Protein AF-A0A6G1RKH6-F1 (afdb_monomer_lite)

InterPro domains:
  IPR006133 DNA-directed DNA polymerase, family B, exonuclease domain [PF03104] (42-136)
  IPR012337 Ribonuclease H-like superfamily [SSF53098] (2-154)
  IPR036397 Ribonuclease H superfamily [G3DSA:3.30.420.10] (103-157)

Sequence (157 aa):
KVEKYYAFEIPDVPAKSEYLEVKYSADCPRLPQDLKGQTFSHVFGTNTSSLELLLMGRKIKGPCWLEIKNPQPSSQSVSWCKVEAVAMKPGLVNVVQELSPPPPLVIMSFSMKTTQNPKTHQNEIVAVAALIHQKFPLDKAPPQPPFQTHFCVVSKP

Structure (mmCIF, N/CA/C/O backbone):
data_AF-A0A6G1RKH6-F1
#
_entry.id   AF-A0A6G1RKH6-F1
#
loop_
_atom_site.group_PDB
_atom_site.id
_atom_site.type_symbol
_atom_site.label_atom_id
_atom_site.label_alt_id
_atom_site.label_comp_id
_atom_site.label_asym_id
_atom_site.label_entity_id
_atom_site.label_seq_id
_atom_site.pdbx_PDB_ins_code
_atom_site.Cartn_x
_atom_site.Cartn_y
_atom_site.Cartn_z
_atom_site.occupancy
_atom_site.B_iso_or_equiv
_atom_site.auth_seq_id
_atom_site.auth_comp_id
_atom_site.auth_asym_id
_atom_site.auth_atom_id
_atom_site.pdbx_PDB_model_num
ATOM 1 N N . LYS A 1 1 ? -22.699 2.806 20.806 1.00 90.81 1 LYS A N 1
ATOM 2 C CA . LYS A 1 1 ? -21.805 2.233 21.837 1.00 90.81 1 LYS A CA 1
ATOM 3 C C . LYS A 1 1 ? -21.277 0.905 21.325 1.00 90.81 1 LYS A C 1
ATOM 5 O O . LYS A 1 1 ? -22.039 0.205 20.670 1.00 90.81 1 LYS A O 1
ATOM 10 N N . VAL A 1 2 ? -20.007 0.601 21.566 1.00 97.38 2 VAL A N 1
ATOM 11 C CA . VAL A 1 2 ? -19.365 -0.668 21.199 1.00 97.38 2 VAL A CA 1
ATOM 12 C C . VAL A 1 2 ? -18.408 -1.082 22.308 1.00 97.38 2 VAL A C 1
ATOM 14 O O . VAL A 1 2 ? -17.748 -0.234 22.900 1.00 97.38 2 VAL A O 1
ATOM 17 N N . GLU A 1 3 ? -18.317 -2.375 22.578 1.00 98.12 3 GLU A N 1
ATOM 18 C CA . GLU A 1 3 ? -17.332 -2.921 23.508 1.00 98.12 3 GLU A CA 1
ATOM 19 C C . GLU A 1 3 ? -15.987 -3.102 22.785 1.00 98.12 3 GLU A C 1
ATOM 21 O O . GLU A 1 3 ? -15.951 -3.596 21.652 1.00 98.12 3 GLU A O 1
ATOM 26 N N . LYS A 1 4 ? -14.881 -2.668 23.400 1.00 98.12 4 LYS A N 1
ATOM 27 C CA . LYS A 1 4 ? -13.525 -2.816 22.847 1.00 98.12 4 LYS A CA 1
ATOM 28 C C . LYS A 1 4 ? -12.548 -3.277 23.921 1.00 98.12 4 LYS A C 1
ATOM 30 O O . LYS A 1 4 ? -12.750 -3.042 25.112 1.00 98.12 4 LYS A O 1
ATOM 35 N N . TYR A 1 5 ? -11.484 -3.914 23.451 1.00 98.06 5 TYR A N 1
ATOM 36 C CA . TYR A 1 5 ? -10.368 -4.380 24.260 1.00 98.06 5 TYR A CA 1
ATOM 37 C C . TYR A 1 5 ? -9.146 -3.502 24.011 1.00 98.06 5 TYR A C 1
ATOM 39 O O . TYR A 1 5 ? -8.928 -3.053 22.883 1.00 98.06 5 TYR A O 1
ATOM 47 N N . TYR A 1 6 ? -8.352 -3.289 25.052 1.00 98.19 6 TYR A N 1
ATOM 48 C CA . TYR A 1 6 ? -7.127 -2.504 25.007 1.00 98.19 6 TYR A CA 1
ATOM 49 C C . TYR A 1 6 ? -6.063 -3.161 25.894 1.00 98.19 6 TYR A C 1
ATOM 51 O O . TYR A 1 6 ? -6.377 -3.646 26.973 1.00 98.19 6 TYR A O 1
ATOM 59 N N . ALA A 1 7 ? -4.814 -3.228 25.439 1.00 97.62 7 ALA A N 1
ATOM 60 C CA . ALA A 1 7 ? -3.729 -3.878 26.184 1.00 97.62 7 ALA A CA 1
ATOM 61 C C . ALA A 1 7 ? -2.358 -3.258 25.857 1.00 97.62 7 ALA A C 1
ATOM 63 O O . ALA A 1 7 ? -1.360 -3.968 25.755 1.00 97.62 7 ALA A O 1
ATOM 64 N N . PHE A 1 8 ? -2.331 -1.943 25.627 1.00 97.31 8 PHE A N 1
ATOM 65 C CA . PHE A 1 8 ? -1.135 -1.197 25.226 1.00 97.31 8 PHE A CA 1
ATOM 66 C C . PHE A 1 8 ? -0.715 -0.193 26.320 1.00 97.31 8 PHE A C 1
ATOM 68 O O . PHE A 1 8 ? -1.204 -0.251 27.445 1.00 97.31 8 PHE A O 1
ATOM 75 N N . GLU A 1 9 ? 0.210 0.714 26.014 1.00 96.44 9 GLU A N 1
ATOM 76 C CA . GLU A 1 9 ? 1.012 1.482 26.978 1.00 96.44 9 GLU A CA 1
ATOM 77 C C . GLU A 1 9 ? 0.297 2.612 27.740 1.00 96.44 9 GLU A C 1
ATOM 79 O O . GLU A 1 9 ? 0.797 3.058 28.771 1.00 96.44 9 GLU A O 1
ATOM 84 N N . ILE A 1 10 ? -0.843 3.108 27.250 1.00 95.00 10 ILE A N 1
ATOM 85 C CA . ILE A 1 10 ? -1.569 4.214 27.898 1.00 95.00 10 ILE A CA 1
ATOM 86 C C . ILE A 1 10 ? -2.108 3.781 29.278 1.00 95.00 10 ILE A C 1
ATOM 88 O O . ILE A 1 10 ? -2.912 2.845 29.347 1.00 95.00 10 ILE A O 1
ATOM 92 N N . PRO A 1 11 ? -1.714 4.473 30.364 1.00 94.81 11 PRO A N 1
ATOM 93 C CA . PRO A 1 11 ? -2.194 4.178 31.708 1.00 94.81 11 PRO A CA 1
ATOM 94 C C . PRO A 1 11 ? -3.673 4.542 31.867 1.00 94.81 11 PRO A C 1
ATOM 96 O O . PRO A 1 11 ? -4.234 5.306 31.083 1.00 94.81 11 PRO A O 1
ATOM 99 N N . ASP A 1 12 ? -4.306 3.997 32.905 1.00 94.31 12 ASP A N 1
ATOM 100 C CA . ASP A 1 12 ? -5.699 4.286 33.285 1.00 94.31 12 ASP A CA 1
ATOM 101 C C . ASP A 1 12 ? -6.756 3.951 32.212 1.00 94.31 12 ASP A C 1
ATOM 103 O O . ASP A 1 12 ? -7.926 4.324 32.331 1.00 94.31 12 ASP A O 1
ATOM 107 N N . VAL A 1 13 ? -6.373 3.201 31.173 1.00 96.62 13 VAL A N 1
ATOM 108 C CA . VAL A 1 13 ? -7.294 2.635 30.186 1.00 96.62 13 VAL A CA 1
ATOM 109 C C . VAL A 1 13 ? -7.596 1.183 30.576 1.00 96.62 13 VAL A C 1
ATOM 111 O O . VAL A 1 13 ? -6.687 0.352 30.599 1.00 96.62 13 VAL A O 1
ATOM 114 N N . PRO A 1 14 ? -8.858 0.836 30.890 1.00 96.81 14 PRO A N 1
ATOM 115 C CA . PRO A 1 14 ? -9.221 -0.526 31.268 1.00 96.81 14 PRO A CA 1
ATOM 116 C C . PRO A 1 14 ? -9.021 -1.505 30.107 1.00 96.81 14 PRO A C 1
ATOM 118 O O . PRO A 1 14 ? -9.235 -1.165 28.943 1.00 96.81 14 PRO A O 1
ATOM 121 N N . ALA A 1 15 ? -8.708 -2.763 30.433 1.00 97.19 15 ALA A N 1
ATOM 122 C CA . ALA A 1 15 ? -8.468 -3.797 29.424 1.00 97.19 15 ALA A CA 1
ATOM 123 C C . ALA A 1 15 ? -9.689 -4.088 28.532 1.00 97.19 15 ALA A C 1
ATOM 125 O O . ALA A 1 15 ? -9.565 -4.586 27.412 1.00 97.19 15 ALA A O 1
ATOM 126 N N . LYS A 1 16 ? -10.882 -3.788 29.050 1.00 98.00 16 LYS A N 1
ATOM 127 C CA . LYS A 1 16 ? -12.175 -3.980 28.406 1.00 98.00 16 LYS A CA 1
ATOM 128 C C . LYS A 1 16 ? -13.122 -2.871 28.866 1.00 98.00 16 LYS A C 1
ATOM 130 O O . LYS A 1 16 ? -13.272 -2.673 30.069 1.00 98.00 16 LYS A O 1
ATOM 135 N N . SER A 1 17 ? -13.754 -2.156 27.935 1.00 97.69 17 SER A N 1
ATOM 136 C CA . SER A 1 17 ? -14.727 -1.099 28.257 1.00 97.69 17 SER A CA 1
ATOM 137 C C . SER A 1 17 ? -15.690 -0.816 27.101 1.00 97.69 17 SER A C 1
ATOM 139 O O . SER A 1 17 ? -15.462 -1.227 25.959 1.00 97.69 17 SER A O 1
ATOM 141 N N . GLU A 1 18 ? -16.779 -0.108 27.403 1.00 97.88 18 GLU A N 1
ATOM 142 C CA . GLU A 1 18 ? -17.690 0.449 26.408 1.00 97.88 18 GLU A CA 1
ATOM 143 C C . GLU A 1 18 ? -17.174 1.797 25.890 1.00 97.88 18 GLU A C 1
ATOM 145 O O . GLU A 1 18 ? -16.915 2.724 26.654 1.00 97.88 18 GLU A O 1
ATOM 150 N N . TYR A 1 19 ? -17.106 1.934 24.567 1.00 97.56 19 TYR A N 1
ATOM 151 C CA . TYR A 1 19 ? -16.695 3.155 23.881 1.00 97.56 19 TYR A CA 1
ATOM 152 C C . TYR A 1 19 ? -17.814 3.699 22.988 1.00 97.56 19 TYR A C 1
ATOM 154 O O . TYR A 1 19 ? -18.688 2.972 22.490 1.00 97.56 19 TYR A O 1
ATOM 162 N N . LEU A 1 20 ? -17.772 5.007 22.739 1.00 98.00 20 LEU A N 1
ATOM 163 C CA . LEU A 1 20 ? -18.583 5.651 21.714 1.00 98.00 20 LEU A CA 1
ATOM 164 C C . LEU A 1 20 ? -17.800 5.685 20.394 1.00 98.00 20 LEU A C 1
ATOM 166 O O . LEU A 1 20 ? -16.912 6.510 20.216 1.00 98.00 20 LEU A O 1
ATOM 170 N N . GLU A 1 21 ? -18.128 4.785 19.465 1.00 97.19 21 GLU A N 1
ATOM 171 C CA . GLU A 1 21 ? -17.561 4.814 18.112 1.00 97.19 21 GLU A CA 1
ATOM 172 C C . GLU A 1 21 ? -18.234 5.921 17.292 1.00 97.19 21 GLU A C 1
ATOM 174 O O . GLU A 1 21 ? -19.434 5.856 17.015 1.00 97.19 21 GLU A O 1
ATOM 179 N N . VAL A 1 22 ? -17.454 6.932 16.910 1.00 97.31 22 VAL A N 1
ATOM 180 C CA . VAL A 1 22 ? -17.892 8.064 16.087 1.00 97.31 22 VAL A CA 1
ATOM 181 C C . VAL A 1 22 ? -17.238 7.952 14.713 1.00 97.31 22 VAL A C 1
ATOM 183 O O . VAL A 1 22 ? -16.033 7.743 14.611 1.00 97.31 22 VAL A O 1
ATOM 186 N N . LYS A 1 23 ? -18.033 8.083 13.648 1.00 96.12 23 LYS A N 1
ATOM 187 C CA . LYS A 1 23 ? -17.561 8.073 12.257 1.00 96.12 23 LYS A CA 1
ATOM 188 C C . LYS A 1 23 ? -18.020 9.351 11.579 1.00 96.12 23 LYS A C 1
ATOM 190 O O . LYS A 1 23 ? -19.194 9.701 11.671 1.00 96.12 23 LYS A O 1
ATOM 195 N N . TYR A 1 24 ? -17.104 10.021 10.900 1.00 97.06 24 TYR A N 1
ATOM 196 C CA . TYR A 1 24 ? -17.367 11.261 10.181 1.00 97.06 24 TYR A CA 1
ATOM 197 C C . TYR A 1 24 ? -16.508 11.319 8.908 1.00 97.06 24 TYR A C 1
ATOM 199 O O . TYR A 1 24 ? -15.636 10.466 8.722 1.00 97.06 24 TYR A O 1
ATOM 207 N N . SER A 1 25 ? -16.795 12.257 7.996 1.00 96.69 25 SER A N 1
ATOM 208 C CA . SER A 1 25 ? -16.039 12.363 6.738 1.00 96.69 25 SER A CA 1
ATOM 209 C C . SER A 1 25 ? -14.581 12.734 7.001 1.00 96.69 25 SER A C 1
ATOM 211 O O . SER A 1 25 ? -14.302 13.594 7.834 1.00 96.69 25 SER A O 1
ATOM 213 N N . ALA A 1 26 ? -13.665 12.152 6.227 1.00 96.69 26 ALA A N 1
ATOM 214 C CA . ALA A 1 26 ? -12.256 12.541 6.238 1.00 96.69 26 ALA A CA 1
ATOM 215 C C . ALA A 1 26 ? -12.032 13.995 5.769 1.00 96.69 26 ALA A C 1
ATOM 217 O O . ALA A 1 26 ? -10.967 14.548 6.024 1.00 96.69 26 ALA A O 1
ATOM 218 N N . ASP A 1 27 ? -13.031 14.612 5.127 1.00 97.31 27 ASP A N 1
ATOM 219 C CA . ASP A 1 27 ? -12.995 16.021 4.715 1.00 97.31 27 ASP A CA 1
ATOM 220 C C . ASP A 1 27 ? -13.216 16.993 5.885 1.00 97.31 27 ASP A C 1
ATOM 222 O O . ASP A 1 27 ? -12.930 18.185 5.773 1.00 97.31 27 ASP A O 1
ATOM 226 N N . CYS A 1 28 ? -13.758 16.519 7.012 1.00 97.50 28 CYS A N 1
ATOM 227 C CA . CYS A 1 28 ? -13.940 17.357 8.191 1.00 97.50 28 CYS A CA 1
ATOM 228 C C . CYS A 1 28 ? -12.634 17.461 9.003 1.00 97.50 28 CYS A C 1
ATOM 230 O O . CYS A 1 28 ? -11.802 16.550 8.958 1.00 97.50 28 CYS A O 1
ATOM 232 N N . PRO A 1 29 ? -12.462 18.525 9.813 1.00 97.38 29 PRO A N 1
ATOM 233 C CA . PRO A 1 29 ? -11.269 18.700 10.632 1.00 97.38 29 PRO A CA 1
ATOM 234 C C . PRO A 1 29 ? -10.967 17.500 11.536 1.00 97.38 29 PRO A C 1
ATOM 236 O O . PRO A 1 29 ? -11.856 16.884 12.131 1.00 97.38 29 PRO A O 1
ATOM 239 N N . ARG A 1 30 ? -9.677 17.184 11.663 1.00 97.19 30 ARG A N 1
ATOM 240 C CA . ARG A 1 30 ? -9.185 16.165 12.591 1.00 97.19 30 ARG A CA 1
ATOM 241 C C . ARG A 1 30 ? -9.314 16.654 14.037 1.00 97.19 30 ARG A C 1
ATOM 243 O O . ARG A 1 30 ? -8.970 17.795 14.332 1.00 97.19 30 ARG A O 1
ATOM 250 N N . LEU A 1 31 ? -9.744 15.775 14.942 1.00 97.56 31 LEU A N 1
ATOM 251 C CA . LEU A 1 31 ? -9.733 16.050 16.382 1.00 97.56 31 LEU A CA 1
ATOM 252 C C . LEU A 1 31 ? -8.302 15.988 16.963 1.00 97.56 31 LEU A C 1
ATOM 254 O O . LEU A 1 31 ? -7.514 15.145 16.523 1.00 97.56 31 LEU A O 1
ATOM 258 N N . PRO A 1 32 ? -7.955 16.817 17.968 1.00 97.44 32 PRO A N 1
ATOM 259 C CA . PRO A 1 32 ? -6.676 16.710 18.675 1.00 97.44 32 PRO A CA 1
ATOM 260 C C . PRO A 1 32 ? -6.491 15.327 19.315 1.00 97.44 32 PRO A C 1
ATOM 262 O O . PRO A 1 32 ? -7.448 14.727 19.804 1.00 97.44 32 PRO A O 1
ATOM 265 N N . GLN A 1 33 ? -5.265 14.803 19.309 1.00 95.06 33 GLN A N 1
ATOM 266 C CA . GLN A 1 33 ? -4.966 13.464 19.838 1.00 95.06 33 GLN A CA 1
ATOM 267 C C . GLN A 1 33 ? -5.001 13.410 21.372 1.00 95.06 33 GLN A C 1
ATOM 269 O O . GLN A 1 33 ? -5.327 12.382 21.954 1.00 95.06 33 GLN A O 1
ATOM 274 N N . ASP A 1 34 ? -4.705 14.526 22.023 1.00 95.50 34 ASP A N 1
ATOM 275 C CA . ASP A 1 34 ? -4.741 14.724 23.470 1.00 95.50 34 ASP A CA 1
ATOM 276 C C . ASP A 1 34 ? -6.102 15.234 23.974 1.00 95.50 34 ASP A C 1
ATOM 278 O O . ASP A 1 34 ? -6.229 15.612 25.139 1.00 95.50 34 ASP A O 1
ATOM 282 N N . LEU A 1 35 ? -7.132 15.234 23.115 1.00 97.12 35 LEU A N 1
ATOM 283 C CA . LEU A 1 35 ? -8.464 15.722 23.454 1.00 97.12 35 LEU A CA 1
ATOM 284 C C . LEU A 1 35 ? -9.059 14.939 24.635 1.00 97.12 35 LEU A C 1
ATOM 286 O O . LEU A 1 35 ? -9.143 13.708 24.625 1.00 97.12 35 LEU A O 1
ATOM 290 N N . LYS A 1 36 ? -9.547 15.685 25.628 1.00 96.81 36 LYS A N 1
ATOM 291 C CA . LYS A 1 36 ? -10.294 15.193 26.792 1.00 96.81 36 LYS A CA 1
ATOM 292 C C . LYS A 1 36 ? -11.567 16.014 26.962 1.00 96.81 36 LYS A C 1
ATOM 294 O O . LYS A 1 36 ? -11.641 17.150 26.495 1.00 96.81 36 LYS A O 1
ATOM 299 N N . GLY A 1 37 ? -12.563 15.460 27.644 1.00 96.12 37 GLY A N 1
ATOM 300 C CA . GLY A 1 37 ? -13.817 16.159 27.907 1.00 96.12 37 GLY A CA 1
ATOM 301 C C . GLY A 1 37 ? -14.410 15.806 29.262 1.00 96.12 37 GLY A C 1
ATOM 302 O O . GLY A 1 37 ? -13.883 14.981 29.998 1.00 96.12 37 GLY A O 1
ATOM 303 N N . GLN A 1 38 ? -15.548 16.420 29.585 1.00 97.75 38 GLN A N 1
ATOM 304 C CA . GLN A 1 38 ? -16.240 16.182 30.860 1.00 97.75 38 GLN A CA 1
ATOM 305 C C . GLN A 1 38 ? -16.725 14.730 31.012 1.00 97.75 38 GLN A C 1
ATOM 307 O O . GLN A 1 38 ? -16.881 14.243 32.126 1.00 97.75 38 GLN A O 1
ATOM 312 N N . THR A 1 39 ? -16.970 14.041 29.895 1.00 97.31 39 THR A N 1
ATOM 313 C CA . THR A 1 39 ? -17.567 12.697 29.856 1.00 97.31 39 THR A CA 1
ATOM 314 C C . THR A 1 39 ? -16.621 11.612 29.339 1.00 97.31 39 THR A C 1
ATOM 316 O O . THR A 1 39 ? -17.012 10.447 29.296 1.00 97.31 39 THR A O 1
ATOM 319 N N . PHE A 1 40 ? -15.395 11.959 28.934 1.00 97.00 40 PHE A N 1
ATOM 320 C CA . PHE A 1 40 ? -14.414 11.006 28.413 1.00 97.00 40 PHE A CA 1
ATOM 321 C C . PHE A 1 40 ? -12.985 11.413 28.784 1.00 97.00 40 PHE A C 1
ATOM 323 O O . PHE A 1 40 ? -12.610 12.582 28.705 1.00 97.00 40 PHE A O 1
ATOM 330 N N . SER A 1 41 ? -12.173 10.426 29.162 1.00 96.00 41 SER A N 1
ATOM 331 C CA . SER A 1 41 ? -10.782 10.623 29.584 1.00 96.00 41 SER A CA 1
ATOM 332 C C . SER A 1 41 ? -9.769 10.561 28.437 1.00 96.00 41 SER A C 1
ATOM 334 O O . SER A 1 41 ? -8.667 11.093 28.578 1.00 96.00 41 SER A O 1
ATOM 336 N N . HIS A 1 42 ? -10.115 9.909 27.320 1.00 96.62 42 HIS A N 1
ATOM 337 C CA . HIS A 1 42 ? -9.227 9.702 26.176 1.00 96.62 42 HIS A CA 1
ATOM 338 C C . HIS A 1 42 ? -10.008 9.490 24.869 1.00 96.62 42 HIS A C 1
ATOM 340 O O . HIS A 1 42 ? -11.141 9.001 24.896 1.00 96.62 42 HIS A O 1
ATOM 346 N N . VAL A 1 43 ? -9.388 9.810 23.729 1.00 97.31 43 VAL A N 1
ATOM 347 C CA . VAL A 1 43 ? -9.914 9.537 22.384 1.00 97.31 43 VAL A CA 1
ATOM 348 C C . VAL A 1 43 ? -8.902 8.728 21.572 1.00 97.31 43 VAL A C 1
ATOM 350 O O . VAL A 1 43 ? -7.722 9.052 21.521 1.00 97.31 43 VAL A O 1
ATOM 353 N N . PHE A 1 44 ? -9.373 7.671 20.913 1.00 97.62 44 PHE A N 1
ATOM 354 C CA . PHE A 1 44 ? -8.550 6.812 20.061 1.00 97.62 44 PHE A CA 1
ATOM 355 C C . PHE A 1 44 ? -8.842 7.056 18.580 1.00 97.62 44 PHE A C 1
ATOM 357 O O . PHE A 1 44 ? -9.942 7.467 18.212 1.00 97.62 44 PHE A O 1
ATOM 364 N N . GLY A 1 45 ? -7.868 6.745 17.723 1.00 96.88 45 GLY A N 1
ATOM 365 C CA . GLY A 1 45 ? -8.056 6.704 16.271 1.00 96.88 45 GLY A CA 1
ATOM 366 C C . GLY A 1 45 ? -8.238 8.065 15.594 1.00 96.88 45 GLY A C 1
ATOM 367 O O . GLY A 1 45 ? -8.733 8.123 14.473 1.00 96.88 45 GLY A O 1
ATOM 368 N N . THR A 1 46 ? -7.840 9.166 16.241 1.00 97.31 46 THR A N 1
ATOM 369 C CA . THR A 1 46 ? -7.976 10.522 15.674 1.00 97.31 46 THR A CA 1
ATOM 370 C C . THR A 1 46 ? -7.115 10.736 14.431 1.00 97.31 46 THR A C 1
ATOM 372 O O . THR A 1 46 ? -7.457 11.540 13.571 1.00 97.31 46 THR A O 1
ATOM 375 N N . ASN A 1 47 ? -6.001 10.017 14.307 1.00 96.25 47 ASN A N 1
ATOM 376 C CA . ASN A 1 47 ? -5.036 10.142 13.216 1.00 96.25 47 ASN A CA 1
ATOM 377 C C . ASN A 1 47 ? -4.886 8.869 12.366 1.00 96.25 47 ASN A C 1
ATOM 379 O O . ASN A 1 47 ? -3.983 8.819 11.530 1.00 96.25 47 ASN A O 1
ATOM 383 N N . THR A 1 48 ? -5.752 7.866 12.542 1.00 97.56 48 THR A N 1
ATOM 384 C CA . THR A 1 48 ? -5.715 6.639 11.737 1.00 97.56 48 THR A CA 1
ATOM 385 C C . THR A 1 48 ? -5.943 6.972 10.262 1.00 97.56 48 THR A C 1
ATOM 387 O O . THR A 1 48 ? -6.891 7.673 9.906 1.00 97.56 48 THR A O 1
ATOM 390 N N . SER A 1 49 ? -5.061 6.488 9.385 1.00 97.81 49 SER A N 1
ATOM 391 C CA . SER A 1 49 ? -5.138 6.801 7.955 1.00 97.81 49 SER A CA 1
ATOM 392 C C . SER A 1 49 ? -6.288 6.061 7.260 1.00 97.81 49 SER A C 1
ATOM 394 O O . SER A 1 49 ? -6.644 4.941 7.633 1.00 97.81 49 SER A O 1
ATOM 396 N N . SER A 1 50 ? -6.829 6.637 6.181 1.00 97.69 50 SER A N 1
ATOM 397 C CA . SER A 1 50 ? -7.866 5.977 5.370 1.00 97.69 50 SER A CA 1
ATOM 398 C C . SER A 1 50 ? -7.396 4.643 4.780 1.00 97.69 50 SER A C 1
ATOM 400 O O . SER A 1 50 ? -8.195 3.717 4.651 1.00 97.69 50 SER A O 1
ATOM 402 N N . LEU A 1 51 ? -6.102 4.525 4.450 1.00 98.19 51 LEU A N 1
ATOM 403 C CA . LEU A 1 51 ? -5.512 3.281 3.956 1.00 98.19 51 LEU A CA 1
ATOM 404 C C . LEU A 1 51 ? -5.547 2.190 5.029 1.00 98.19 51 LEU A C 1
ATOM 406 O O . LEU A 1 51 ? -5.994 1.081 4.756 1.00 98.19 51 LEU A O 1
ATOM 410 N N . GLU A 1 52 ? -5.126 2.506 6.253 1.00 98.19 52 GLU A N 1
ATOM 411 C CA . GLU A 1 52 ? -5.165 1.562 7.371 1.00 98.19 52 GLU A CA 1
ATOM 412 C C . GLU A 1 52 ? -6.601 1.122 7.679 1.00 98.19 52 GLU A C 1
ATOM 414 O O . GLU A 1 52 ? -6.873 -0.076 7.768 1.00 98.19 52 GLU A O 1
ATOM 419 N N . LEU A 1 53 ? -7.545 2.070 7.747 1.00 97.50 53 LEU A N 1
ATOM 420 C CA . LEU A 1 53 ? -8.965 1.770 7.952 1.00 97.50 53 LEU A CA 1
ATOM 421 C C . LEU A 1 53 ? -9.526 0.852 6.859 1.00 97.50 53 LEU A C 1
ATOM 423 O O . LEU A 1 53 ? -10.306 -0.053 7.162 1.00 97.50 53 LEU A O 1
ATOM 427 N N . LEU A 1 54 ? -9.128 1.055 5.598 1.00 97.81 54 LEU A N 1
ATOM 428 C CA . LEU A 1 54 ? -9.525 0.192 4.489 1.00 97.81 54 LEU A CA 1
ATOM 429 C C . LEU A 1 54 ? -8.920 -1.210 4.637 1.00 97.81 54 LEU A C 1
ATOM 431 O O . LEU A 1 54 ? -9.658 -2.194 4.622 1.00 97.81 54 LEU A O 1
ATOM 435 N N . LEU A 1 55 ? -7.601 -1.319 4.807 1.00 98.25 55 LEU A N 1
ATOM 436 C CA . LEU A 1 55 ? -6.916 -2.611 4.891 1.00 98.25 55 LEU A CA 1
ATOM 437 C C . LEU A 1 55 ? -7.420 -3.435 6.084 1.00 98.25 55 LEU A C 1
ATOM 439 O O . LEU A 1 55 ? -7.798 -4.596 5.915 1.00 98.25 55 LEU A O 1
ATOM 443 N N . MET A 1 56 ? -7.521 -2.821 7.266 1.00 97.75 56 MET A N 1
ATOM 444 C CA . MET A 1 56 ? -8.000 -3.479 8.484 1.00 97.75 56 MET A CA 1
ATOM 445 C C . MET A 1 56 ? -9.500 -3.774 8.415 1.00 97.75 56 MET A C 1
ATOM 447 O O . MET A 1 56 ? -9.930 -4.900 8.674 1.00 97.75 56 MET A O 1
ATOM 451 N N . GLY A 1 57 ? -10.308 -2.792 8.003 1.00 96.31 57 GLY A N 1
ATOM 452 C CA . GLY A 1 57 ? -11.764 -2.921 7.922 1.00 96.31 57 GLY A CA 1
ATOM 453 C C . GLY A 1 57 ? -12.231 -3.933 6.875 1.00 96.31 57 GLY A C 1
ATOM 454 O O . GLY A 1 57 ? -13.308 -4.518 7.020 1.00 96.31 57 GLY A O 1
ATOM 455 N N . ARG A 1 58 ? -11.431 -4.166 5.827 1.00 97.12 58 ARG A N 1
ATOM 456 C CA . ARG A 1 58 ? -11.711 -5.150 4.766 1.00 97.12 58 ARG A CA 1
ATOM 457 C C . ARG A 1 58 ? -10.870 -6.424 4.880 1.00 97.12 58 ARG A C 1
ATOM 459 O O . ARG A 1 58 ? -11.045 -7.325 4.067 1.00 97.12 58 ARG A O 1
ATOM 466 N N . LYS A 1 59 ? -10.027 -6.533 5.917 1.00 97.12 59 LYS A N 1
ATOM 467 C CA . LYS A 1 59 ? -9.154 -7.686 6.207 1.00 97.12 59 LYS A CA 1
ATOM 468 C C . LYS A 1 59 ? -8.197 -8.037 5.055 1.00 97.12 59 LYS A C 1
ATOM 470 O O . LYS A 1 59 ? -7.935 -9.213 4.809 1.00 97.12 59 LYS A O 1
ATOM 475 N N . ILE A 1 60 ? -7.672 -7.029 4.361 1.00 97.06 60 ILE A N 1
ATOM 476 C CA . ILE A 1 60 ? -6.717 -7.193 3.257 1.00 97.06 60 ILE A CA 1
ATOM 477 C C . ILE A 1 60 ? -5.318 -7.401 3.850 1.00 97.06 60 ILE A C 1
ATOM 479 O O . ILE A 1 60 ? -4.807 -6.536 4.557 1.00 97.06 60 ILE A O 1
ATOM 483 N N . LYS A 1 61 ? -4.693 -8.549 3.566 1.00 95.69 61 LYS A N 1
ATOM 484 C CA . LYS A 1 61 ? -3.408 -8.971 4.154 1.00 95.69 61 LYS A CA 1
ATOM 485 C C . LYS A 1 61 ? -2.334 -9.159 3.078 1.00 95.69 61 LYS A C 1
ATOM 487 O O . LYS A 1 61 ? -1.814 -10.254 2.897 1.00 95.69 61 LYS A O 1
ATOM 492 N N . GLY A 1 62 ? -2.033 -8.085 2.353 1.00 95.25 62 GLY A N 1
ATOM 493 C CA . GLY A 1 62 ? -1.127 -8.107 1.201 1.00 95.25 62 GLY A CA 1
ATOM 494 C C . GLY A 1 62 ? -1.843 -8.360 -0.135 1.00 95.25 62 GLY A C 1
ATOM 495 O O . GLY A 1 62 ? -3.077 -8.303 -0.189 1.00 95.25 62 GLY A O 1
ATOM 496 N N . PRO A 1 63 ? -1.084 -8.594 -1.224 1.00 95.19 63 PRO A N 1
ATOM 497 C CA . PRO A 1 63 ? -1.643 -8.827 -2.554 1.00 95.19 63 PRO A CA 1
ATOM 498 C C . PRO A 1 63 ? -2.584 -10.034 -2.569 1.00 95.19 63 PRO A C 1
ATOM 500 O O . PRO A 1 63 ? -2.205 -11.138 -2.187 1.00 95.19 63 PRO A O 1
ATOM 503 N N . CYS A 1 64 ? -3.819 -9.820 -3.010 1.00 94.88 64 CYS A N 1
ATOM 504 C CA . CYS A 1 64 ? -4.837 -10.857 -3.123 1.00 94.88 64 CYS A CA 1
ATOM 505 C C . CYS A 1 64 ? -5.903 -10.448 -4.145 1.00 94.88 64 CYS A C 1
ATOM 507 O O . CYS A 1 64 ? -5.958 -9.296 -4.581 1.00 94.88 64 CYS A O 1
ATOM 509 N N . TRP A 1 65 ? -6.753 -11.400 -4.521 1.00 96.56 65 TRP A N 1
ATOM 510 C CA . TRP A 1 65 ? -7.915 -11.130 -5.357 1.00 96.56 65 TRP A CA 1
ATOM 511 C C . TRP A 1 65 ? -8.973 -10.344 -4.577 1.00 96.56 65 TRP A C 1
ATOM 513 O O . TRP A 1 65 ? -9.339 -10.704 -3.453 1.00 96.56 65 TRP A O 1
ATOM 523 N N . LEU A 1 66 ? -9.481 -9.279 -5.197 1.00 96.38 66 LEU A N 1
ATOM 524 C CA . LEU A 1 66 ? -10.530 -8.433 -4.641 1.00 96.38 66 LEU A CA 1
ATOM 525 C C . LEU A 1 66 ? -11.762 -8.455 -5.544 1.00 96.38 66 LEU A C 1
ATOM 527 O O . LEU A 1 66 ? -11.660 -8.308 -6.759 1.00 96.38 66 LEU A O 1
ATOM 531 N N . GLU A 1 67 ? -12.930 -8.579 -4.926 1.00 96.25 67 GLU A N 1
ATOM 532 C CA . GLU A 1 67 ? -14.223 -8.352 -5.558 1.00 96.25 67 GLU A CA 1
ATOM 533 C C . GLU A 1 67 ? -14.674 -6.920 -5.254 1.00 96.25 67 GLU A C 1
ATOM 535 O O . GLU A 1 67 ? -14.828 -6.538 -4.089 1.00 96.25 67 GLU A O 1
ATOM 540 N N . ILE A 1 68 ? -14.916 -6.130 -6.302 1.00 97.00 68 ILE A N 1
ATOM 541 C CA . ILE A 1 68 ? -15.503 -4.792 -6.189 1.00 97.00 68 ILE A CA 1
ATOM 542 C C . ILE A 1 68 ? -16.972 -4.878 -6.597 1.00 97.00 68 ILE A C 1
ATOM 544 O O . ILE A 1 68 ? -17.291 -5.069 -7.769 1.00 97.00 68 ILE A O 1
ATOM 548 N N . LYS A 1 69 ? -17.878 -4.716 -5.630 1.00 97.38 69 LYS A N 1
ATOM 549 C CA . LYS A 1 69 ? -19.327 -4.712 -5.870 1.00 97.38 69 LYS A CA 1
ATOM 550 C C . LYS A 1 69 ? -19.789 -3.353 -6.392 1.00 97.38 69 LYS A C 1
ATOM 552 O O . LYS A 1 69 ? -19.394 -2.319 -5.858 1.00 97.38 69 LYS A O 1
ATOM 557 N N . ASN A 1 70 ? -20.684 -3.366 -7.380 1.00 96.62 70 ASN A N 1
ATOM 558 C CA . ASN A 1 70 ? -21.260 -2.171 -8.014 1.00 96.62 70 ASN A CA 1
ATOM 559 C C . ASN A 1 70 ? -20.203 -1.136 -8.459 1.00 96.62 70 ASN A C 1
ATOM 561 O O . ASN A 1 70 ? -20.301 0.036 -8.070 1.00 96.62 70 ASN A O 1
ATOM 565 N N . PRO A 1 71 ? -19.185 -1.549 -9.240 1.00 96.88 71 PRO A N 1
ATOM 566 C CA . PRO A 1 71 ? -18.144 -0.636 -9.692 1.00 96.88 71 PRO A CA 1
ATOM 567 C C . PRO A 1 71 ? -18.758 0.483 -10.534 1.00 96.88 71 PRO A C 1
ATOM 569 O O . PRO A 1 71 ? -19.616 0.237 -11.380 1.00 96.88 71 PRO A O 1
ATOM 572 N N . GLN A 1 72 ? -18.319 1.714 -10.294 1.00 96.56 72 GLN A N 1
ATOM 573 C CA . GLN A 1 72 ? -18.679 2.861 -11.121 1.00 96.56 72 GLN A CA 1
ATOM 574 C C . GLN A 1 72 ? -17.558 3.143 -12.126 1.00 96.56 72 GLN A C 1
ATOM 576 O O . GLN A 1 72 ? -16.384 2.971 -11.781 1.00 96.56 72 GLN A O 1
ATOM 581 N N . PRO A 1 73 ? -17.878 3.576 -13.354 1.00 93.44 73 PRO A N 1
ATOM 582 C CA . PRO A 1 73 ? -16.857 4.064 -14.269 1.00 93.44 73 PRO A CA 1
ATOM 583 C C . PRO A 1 73 ? -16.204 5.327 -13.693 1.00 93.44 73 PRO A C 1
ATOM 585 O O . PRO A 1 73 ? -16.869 6.141 -13.047 1.00 93.44 73 PRO A O 1
ATOM 588 N N . SER A 1 74 ? -14.905 5.503 -13.936 1.00 91.19 74 SER A N 1
ATOM 589 C CA . SER A 1 74 ? -14.248 6.774 -13.630 1.00 91.19 74 SER A CA 1
ATOM 590 C C . SER A 1 74 ? -14.729 7.850 -14.608 1.00 91.19 74 SER A C 1
ATOM 592 O O . SER A 1 74 ? -14.841 7.593 -15.806 1.00 91.19 74 SER A O 1
ATOM 594 N N . SER A 1 75 ? -15.018 9.056 -14.116 1.00 88.06 75 SER A N 1
ATOM 595 C CA . SER A 1 75 ? -15.431 10.184 -14.965 1.00 88.06 75 SER A CA 1
ATOM 596 C C . SER A 1 75 ? -14.277 10.756 -15.794 1.00 88.06 75 SER A C 1
ATOM 598 O O . SER A 1 75 ? -14.510 11.349 -16.845 1.00 88.06 75 SER A O 1
ATOM 600 N N . GLN A 1 76 ? -13.039 10.583 -15.326 1.00 91.38 76 GLN A N 1
ATOM 601 C CA . GLN A 1 76 ? -11.804 10.986 -15.996 1.00 91.38 76 GLN A CA 1
ATOM 602 C C . GLN A 1 76 ? -10.726 9.928 -15.750 1.00 91.38 76 GLN A C 1
ATOM 604 O O . GLN A 1 76 ? -10.742 9.267 -14.713 1.00 91.38 76 GLN A O 1
ATOM 609 N N . SER A 1 77 ? -9.778 9.779 -16.677 1.00 92.19 77 SER A N 1
ATOM 610 C CA . SER A 1 77 ? -8.635 8.882 -16.468 1.00 92.19 77 SER A CA 1
ATOM 611 C C . SER A 1 77 ? -7.768 9.435 -15.339 1.00 92.19 77 SER A C 1
ATOM 613 O O . SER A 1 77 ? -7.208 10.523 -15.472 1.00 92.19 77 SER A O 1
ATOM 615 N N . VAL A 1 78 ? -7.667 8.706 -14.229 1.00 96.12 78 VAL A N 1
ATOM 616 C CA . VAL A 1 78 ? -6.838 9.104 -13.070 1.00 96.12 78 VAL A CA 1
ATOM 617 C C . VAL A 1 78 ? -5.531 8.318 -12.986 1.00 96.12 78 VAL A C 1
ATOM 619 O O . VAL A 1 78 ? -4.658 8.635 -12.180 1.00 96.12 78 VAL A O 1
ATOM 622 N N . SER A 1 79 ? -5.384 7.288 -13.816 1.00 96.50 79 SER A N 1
ATOM 623 C CA . SER A 1 79 ? -4.216 6.421 -13.890 1.00 96.50 79 SER A CA 1
ATOM 624 C C . SER A 1 79 ? -3.789 6.172 -15.340 1.00 96.50 79 SER A C 1
ATOM 626 O O . SER A 1 79 ? -4.502 6.481 -16.291 1.00 96.50 79 SER A O 1
ATOM 628 N N . TRP A 1 80 ? -2.616 5.556 -15.500 1.00 97.25 80 TRP A N 1
ATOM 629 C CA . TRP A 1 80 ? -2.117 5.043 -16.782 1.00 97.25 80 TRP A CA 1
ATOM 630 C C . TRP A 1 80 ? -2.434 3.546 -16.974 1.00 97.25 80 TRP A C 1
ATOM 632 O O . TRP A 1 80 ? -1.795 2.864 -17.777 1.00 97.25 80 TRP A O 1
ATOM 642 N N . CYS A 1 81 ? -3.381 3.002 -16.199 1.00 96.94 81 CYS A N 1
ATOM 643 C CA . CYS A 1 81 ? -3.819 1.614 -16.321 1.00 96.94 81 CYS A CA 1
ATOM 644 C C . CYS A 1 81 ? -4.826 1.452 -17.469 1.00 96.94 81 CYS A C 1
ATOM 646 O O . CYS A 1 81 ? -5.541 2.378 -17.832 1.00 96.94 81 CYS A O 1
ATOM 648 N N . LYS A 1 82 ? -4.922 0.240 -18.029 1.00 96.19 82 LYS A N 1
ATOM 649 C CA . LYS A 1 82 ? -5.844 -0.054 -19.145 1.00 96.19 82 LYS A CA 1
ATOM 650 C C . LYS A 1 82 ? -7.327 -0.047 -18.753 1.00 96.19 82 LYS A C 1
ATOM 652 O O . LYS A 1 82 ? -8.173 0.093 -19.627 1.00 96.19 82 LYS A O 1
ATOM 657 N N . VAL A 1 83 ? -7.635 -0.290 -17.479 1.00 95.00 83 VAL A N 1
ATOM 658 C CA . VAL A 1 83 ? -9.000 -0.401 -16.950 1.00 95.00 83 VAL A CA 1
ATOM 659 C C . VAL A 1 83 ? -9.059 0.352 -15.629 1.00 95.00 83 VAL A C 1
ATOM 661 O O . VAL A 1 83 ? -8.173 0.187 -14.791 1.00 95.00 83 VAL A O 1
ATOM 664 N N . GLU A 1 84 ? -10.117 1.138 -15.440 1.00 97.00 84 GLU A N 1
ATOM 665 C CA . GLU A 1 84 ? -10.375 1.899 -14.219 1.00 97.00 84 GLU A CA 1
ATOM 666 C C . GLU A 1 84 ? -11.795 1.639 -13.714 1.00 97.00 84 GLU A C 1
ATOM 668 O O . GLU A 1 84 ? -12.737 1.503 -14.496 1.00 97.00 84 GLU A O 1
ATOM 673 N N . ALA A 1 85 ? -11.946 1.581 -12.392 1.00 95.50 85 ALA A N 1
ATOM 674 C CA . ALA A 1 85 ? -13.227 1.431 -11.719 1.00 95.50 85 ALA A CA 1
ATOM 675 C C . ALA A 1 85 ? -13.176 2.101 -10.343 1.00 95.50 85 ALA A C 1
ATOM 677 O O . ALA A 1 85 ? -12.138 2.104 -9.680 1.00 95.50 85 ALA A O 1
ATOM 678 N N . VAL A 1 86 ? -14.312 2.631 -9.897 1.00 96.69 86 VAL A N 1
ATOM 679 C CA . VAL A 1 86 ? -14.449 3.341 -8.623 1.00 96.69 86 VAL A CA 1
ATOM 680 C C . VAL A 1 86 ? -15.398 2.582 -7.700 1.00 96.69 86 VAL A C 1
ATOM 682 O O . VAL A 1 86 ? -16.525 2.247 -8.069 1.00 96.69 86 VAL A O 1
ATOM 685 N N . ALA A 1 87 ? -14.951 2.335 -6.469 1.00 96.81 87 ALA A N 1
ATOM 686 C CA . ALA A 1 87 ? -15.786 1.814 -5.395 1.00 96.81 87 ALA A CA 1
ATOM 687 C C . ALA A 1 87 ? -16.293 2.977 -4.532 1.00 96.81 87 ALA A C 1
ATOM 689 O O . ALA A 1 87 ? -15.515 3.626 -3.840 1.00 96.81 87 ALA A O 1
ATOM 690 N N . MET A 1 88 ? -17.606 3.216 -4.522 1.00 95.75 88 MET A N 1
ATOM 691 C CA . MET A 1 88 ? -18.189 4.366 -3.8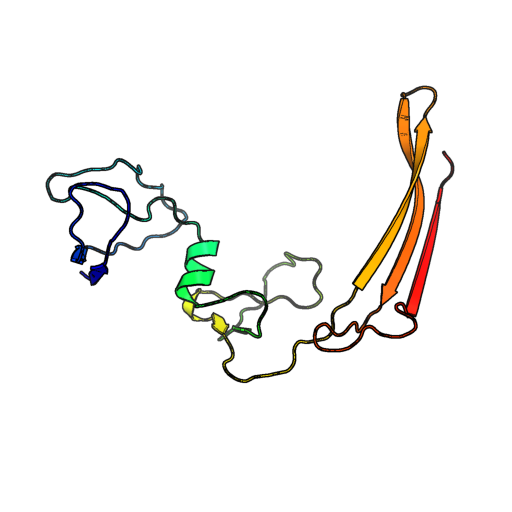09 1.00 95.75 88 MET A CA 1
ATOM 692 C C . MET A 1 88 ? -18.066 4.283 -2.281 1.00 95.75 88 MET A C 1
ATOM 694 O O . MET A 1 88 ? -18.224 5.287 -1.590 1.00 95.75 88 MET A O 1
ATOM 698 N N . LYS A 1 89 ? -17.848 3.082 -1.729 1.00 95.69 89 LYS A N 1
ATOM 699 C CA . LYS A 1 89 ? -17.710 2.840 -0.286 1.00 95.69 89 LYS A CA 1
ATOM 700 C C . LYS A 1 89 ? -16.701 1.715 -0.031 1.00 95.69 89 LYS A C 1
ATOM 702 O O . LYS A 1 89 ? -16.753 0.709 -0.741 1.00 95.69 89 LYS A O 1
ATOM 707 N N . PRO A 1 90 ? -15.897 1.782 1.049 1.00 95.94 90 PRO A N 1
ATOM 708 C CA . PRO A 1 90 ? -14.986 0.700 1.439 1.00 95.94 90 PRO A CA 1
ATOM 709 C C . PRO A 1 90 ? -15.678 -0.661 1.597 1.00 95.94 90 PRO A C 1
ATOM 711 O O . PRO A 1 90 ? -15.120 -1.694 1.243 1.00 95.94 90 PRO A O 1
ATOM 714 N N . GLY A 1 91 ? -16.925 -0.666 2.087 1.00 96.38 91 GLY A N 1
ATOM 715 C CA . GLY A 1 91 ? -17.725 -1.881 2.282 1.00 96.38 91 GLY A CA 1
ATOM 716 C C . GLY A 1 91 ? -18.057 -2.658 1.001 1.00 96.38 91 GLY A C 1
ATOM 717 O O . GLY A 1 91 ? -18.502 -3.799 1.090 1.00 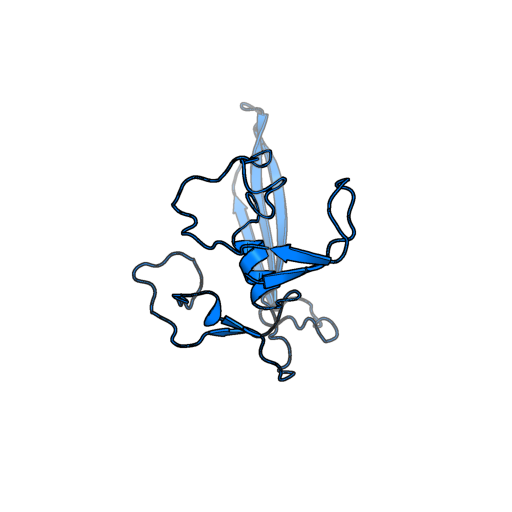96.38 91 GLY A O 1
ATOM 718 N N . LEU A 1 92 ? -17.838 -2.066 -0.177 1.00 97.38 92 LEU A N 1
ATOM 719 C CA . LEU A 1 92 ? -18.056 -2.711 -1.474 1.00 97.38 92 LEU A CA 1
ATOM 720 C C . LEU A 1 92 ? -16.829 -3.484 -1.981 1.00 97.38 92 LEU A C 1
ATOM 722 O O . LEU A 1 92 ? -16.954 -4.220 -2.953 1.00 97.38 92 LEU A O 1
ATOM 726 N N . VAL A 1 93 ? -15.673 -3.352 -1.325 1.00 97.69 93 VAL A N 1
ATOM 727 C CA . VAL A 1 93 ? -14.444 -4.085 -1.660 1.00 97.69 93 VAL A CA 1
ATOM 728 C C . VAL A 1 93 ? -14.337 -5.306 -0.753 1.00 97.69 93 VAL A C 1
ATOM 730 O O . VAL A 1 93 ? -14.302 -5.151 0.465 1.00 97.69 93 VAL A O 1
ATOM 733 N N . ASN A 1 94 ? -14.309 -6.520 -1.290 1.00 96.31 94 ASN A N 1
ATOM 734 C CA . ASN A 1 94 ? -14.217 -7.758 -0.507 1.00 96.31 94 ASN A CA 1
ATOM 735 C C . ASN A 1 94 ? -13.002 -8.577 -0.940 1.00 96.31 94 ASN A C 1
ATOM 737 O O . ASN A 1 94 ? -12.680 -8.620 -2.122 1.00 96.31 94 ASN A O 1
ATOM 741 N N . VAL A 1 95 ? -12.350 -9.254 0.006 1.00 96.44 95 VAL A N 1
ATOM 742 C CA . VAL A 1 95 ? -11.344 -10.271 -0.324 1.00 96.44 95 VAL A CA 1
ATOM 743 C C . VAL A 1 95 ? -12.068 -11.510 -0.841 1.00 96.44 95 VAL A C 1
ATOM 745 O O . VAL A 1 95 ? -12.990 -12.004 -0.185 1.00 96.44 95 VAL A O 1
ATOM 748 N N . VAL A 1 96 ? -11.658 -12.004 -2.007 1.00 95.31 96 VAL A N 1
ATOM 749 C CA . VAL A 1 96 ? -12.166 -13.265 -2.554 1.00 95.31 96 VAL A CA 1
ATOM 750 C C . VAL A 1 96 ? -11.603 -14.412 -1.714 1.00 95.31 96 VAL A C 1
ATOM 752 O O . VAL A 1 96 ? -10.397 -14.488 -1.496 1.00 95.31 96 VAL A O 1
ATOM 755 N N . GLN A 1 97 ? -12.476 -15.279 -1.196 1.00 80.94 97 GLN A N 1
ATOM 756 C CA . GLN A 1 97 ? -12.073 -16.391 -0.319 1.00 80.94 97 GLN A CA 1
ATOM 757 C C . GLN A 1 97 ? -11.543 -17.599 -1.100 1.00 80.94 97 GLN A C 1
ATOM 759 O O . GLN A 1 97 ? -10.805 -18.414 -0.551 1.00 80.94 97 GLN A O 1
ATOM 764 N N . GLU A 1 98 ? -11.919 -17.719 -2.371 1.00 79.88 98 GLU A N 1
ATOM 765 C CA . GLU A 1 98 ? -11.484 -18.810 -3.233 1.00 79.88 98 GLU A CA 1
ATOM 766 C C . GLU A 1 98 ? -10.035 -18.611 -3.691 1.00 79.88 98 GLU A C 1
ATOM 768 O O . GLU A 1 98 ? -9.625 -17.515 -4.081 1.00 79.88 98 GLU A O 1
ATOM 773 N N . LEU A 1 99 ? -9.265 -19.702 -3.670 1.00 73.62 99 LEU A N 1
ATOM 774 C CA . LEU A 1 99 ? -7.859 -19.766 -4.076 1.00 73.62 99 LEU A CA 1
ATOM 775 C C . LEU A 1 99 ? -7.722 -19.710 -5.604 1.00 73.62 99 LEU A C 1
ATOM 777 O O . LEU A 1 99 ? -7.245 -20.647 -6.243 1.00 73.62 99 LEU A O 1
ATOM 781 N N . SER A 1 100 ? -8.137 -18.597 -6.205 1.00 86.44 100 SER A N 1
ATOM 782 C CA . SER A 1 100 ? -7.726 -18.289 -7.572 1.00 86.44 100 SER A CA 1
ATOM 783 C C . SER A 1 100 ? -6.204 -18.109 -7.594 1.00 86.44 100 SER A C 1
ATOM 785 O O . SER A 1 100 ? -5.670 -17.396 -6.736 1.00 86.44 100 SER A O 1
ATOM 787 N N . PRO A 1 101 ? -5.482 -18.734 -8.544 1.00 91.38 101 PRO A N 1
ATOM 788 C CA . PRO A 1 101 ? -4.034 -18.596 -8.615 1.00 91.38 101 PRO A CA 1
ATOM 789 C C . PRO A 1 101 ? -3.655 -17.121 -8.809 1.00 91.38 101 PRO A C 1
ATOM 791 O O . PRO A 1 101 ? -4.413 -16.367 -9.435 1.00 91.38 101 PRO A O 1
ATOM 794 N N . PRO A 1 102 ? -2.509 -16.672 -8.274 1.00 94.00 102 PRO A N 1
ATOM 795 C CA . PRO A 1 102 ? -2.056 -15.310 -8.497 1.00 94.00 102 PRO A CA 1
ATOM 796 C C . PRO A 1 102 ? -1.814 -15.092 -9.999 1.00 94.00 102 PRO A C 1
ATOM 798 O O . PRO A 1 102 ? -1.260 -15.968 -10.672 1.00 94.00 102 PRO A O 1
ATOM 801 N N . PRO A 1 103 ? -2.225 -13.943 -10.559 1.00 95.69 103 PRO A N 1
ATOM 802 C CA . PRO A 1 103 ? -1.954 -13.660 -11.956 1.00 95.69 103 PRO A CA 1
ATOM 803 C C . PRO A 1 103 ? -0.441 -13.477 -12.153 1.00 95.69 103 PRO A C 1
ATOM 805 O O . PRO A 1 103 ? 0.235 -12.939 -11.270 1.00 95.69 103 PRO A O 1
ATOM 808 N N . PRO A 1 104 ? 0.114 -13.884 -13.307 1.00 97.19 104 PRO A N 1
ATOM 809 C CA . PRO A 1 104 ? 1.494 -13.553 -13.620 1.00 97.19 104 PRO A CA 1
ATOM 810 C C . PRO A 1 104 ? 1.645 -12.034 -13.763 1.00 97.19 104 PRO A C 1
ATOM 812 O O . PRO A 1 104 ? 0.730 -11.348 -14.222 1.00 97.19 104 PRO A O 1
ATOM 815 N N . LEU A 1 105 ? 2.817 -11.513 -13.408 1.00 98.00 105 LEU A N 1
ATOM 816 C CA . LEU A 1 105 ? 3.122 -10.087 -13.487 1.00 98.00 105 LEU A CA 1
ATOM 817 C C . LEU A 1 105 ? 3.953 -9.748 -14.725 1.00 98.00 105 LEU A C 1
ATOM 819 O O . LEU A 1 105 ? 4.671 -10.587 -15.271 1.00 98.00 105 LEU A O 1
ATOM 823 N N . VAL A 1 106 ? 3.894 -8.482 -15.134 1.00 98.25 106 VAL A N 1
ATOM 824 C CA . VAL A 1 106 ? 4.855 -7.910 -16.080 1.00 98.25 106 VAL A CA 1
ATOM 825 C C . VAL A 1 106 ? 6.059 -7.420 -15.281 1.00 98.25 106 VAL A C 1
ATOM 827 O O . VAL A 1 106 ? 5.923 -6.520 -14.455 1.00 98.25 106 VAL A O 1
ATOM 830 N N . ILE A 1 107 ? 7.232 -8.006 -15.519 1.00 98.06 107 ILE A N 1
ATOM 831 C CA . ILE A 1 107 ? 8.490 -7.605 -14.879 1.00 98.06 107 ILE A CA 1
ATOM 832 C C . ILE A 1 107 ? 9.365 -6.888 -15.901 1.00 98.06 107 ILE A C 1
ATOM 834 O O . ILE A 1 107 ? 9.523 -7.359 -17.027 1.00 98.06 107 ILE A O 1
ATOM 838 N N . MET A 1 108 ? 9.955 -5.766 -15.490 1.00 98.31 108 MET A N 1
ATOM 839 C CA . MET A 1 108 ? 10.969 -5.041 -16.249 1.00 98.31 108 MET A CA 1
ATOM 840 C C . MET A 1 108 ? 12.207 -4.840 -15.377 1.00 98.31 108 MET A C 1
ATOM 842 O O . MET A 1 108 ? 12.118 -4.296 -14.278 1.00 98.31 108 MET A O 1
ATOM 846 N N . SER A 1 109 ? 13.366 -5.238 -15.887 1.00 98.31 109 SER A N 1
ATOM 847 C CA . SER A 1 109 ? 14.670 -4.921 -15.305 1.00 98.31 109 SER A CA 1
ATOM 848 C C . SER A 1 109 ? 15.391 -3.965 -16.238 1.00 98.31 109 SER A C 1
ATOM 850 O O . SER A 1 109 ? 15.429 -4.210 -17.440 1.00 98.31 109 SER A O 1
ATOM 852 N N . PHE A 1 110 ? 15.968 -2.887 -15.717 1.00 98.06 110 PHE A N 1
ATOM 853 C CA . PHE A 1 110 ? 16.668 -1.911 -16.546 1.00 98.06 110 PHE A CA 1
ATOM 854 C C . PHE A 1 110 ? 17.992 -1.478 -15.920 1.00 98.06 110 PHE A C 1
ATOM 856 O O . PHE A 1 110 ? 18.174 -1.529 -14.706 1.00 98.06 110 PHE A O 1
ATOM 863 N N . SER A 1 111 ? 18.921 -1.059 -16.773 1.00 98.56 111 SER A N 1
ATOM 864 C CA . SER A 1 111 ? 20.217 -0.496 -16.407 1.00 98.56 111 SER A CA 1
ATOM 865 C C . SER A 1 111 ? 20.414 0.810 -17.161 1.00 98.56 111 SER A C 1
ATOM 867 O O . SER A 1 111 ? 20.113 0.890 -18.351 1.00 98.56 111 SER A O 1
ATOM 869 N N . MET A 1 112 ? 20.969 1.816 -16.490 1.00 98.19 112 MET A N 1
ATOM 870 C CA . MET A 1 112 ? 21.269 3.117 -17.085 1.00 98.19 112 MET A CA 1
ATOM 871 C C . MET A 1 112 ? 22.760 3.444 -17.001 1.00 98.19 112 MET A C 1
ATOM 873 O O . MET A 1 112 ? 23.465 2.969 -16.108 1.00 98.19 112 MET A O 1
ATOM 877 N N . LYS A 1 113 ? 23.241 4.257 -17.940 1.00 97.88 113 LYS A N 1
ATOM 878 C CA . LYS A 1 113 ? 24.579 4.848 -17.928 1.00 97.88 113 LYS A CA 1
ATOM 879 C C . LYS A 1 113 ? 24.460 6.361 -17.964 1.00 97.88 113 LYS A C 1
ATOM 881 O O . LYS A 1 113 ? 23.681 6.907 -18.745 1.00 97.88 113 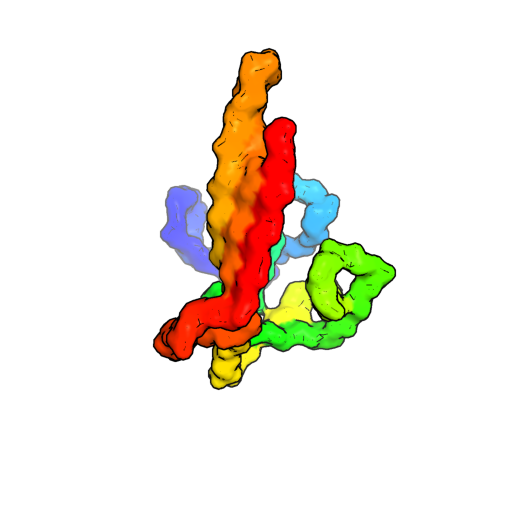LYS A O 1
ATOM 886 N N . THR A 1 114 ? 25.267 7.009 -17.137 1.00 97.69 114 THR A N 1
ATOM 887 C CA . THR A 1 114 ? 25.365 8.463 -17.047 1.00 97.69 114 THR A CA 1
ATOM 888 C C . THR A 1 114 ? 26.788 8.917 -17.334 1.00 97.69 114 THR A C 1
ATOM 890 O O . THR A 1 114 ? 27.739 8.182 -17.067 1.00 97.69 114 THR A O 1
ATOM 893 N N . THR A 1 115 ? 26.934 10.139 -17.830 1.00 96.56 115 THR A N 1
ATOM 894 C CA . THR A 1 115 ? 28.208 10.864 -17.881 1.00 96.56 115 THR A CA 1
ATOM 895 C C . THR A 1 115 ? 28.065 12.199 -17.164 1.00 96.56 115 THR A C 1
ATOM 897 O O . THR A 1 115 ? 26.951 12.689 -17.006 1.00 96.56 115 THR A O 1
ATOM 900 N N . GLN A 1 116 ? 29.173 12.791 -16.730 1.00 96.75 116 GLN A N 1
ATOM 901 C CA . GLN A 1 116 ? 29.155 14.125 -16.144 1.00 96.75 116 GLN A CA 1
ATOM 902 C C . GLN A 1 116 ? 29.386 15.177 -17.231 1.00 96.75 116 GLN A C 1
ATOM 904 O O . GLN A 1 116 ? 30.369 15.108 -17.970 1.00 96.75 116 GLN A O 1
ATOM 909 N N . ASN A 1 117 ? 28.512 16.176 -17.295 1.00 94.81 117 ASN A N 1
ATOM 910 C CA . ASN A 1 117 ? 28.708 17.340 -18.140 1.00 94.81 117 ASN A CA 1
ATOM 911 C C . ASN A 1 117 ? 29.912 18.151 -17.619 1.00 94.81 117 ASN A C 1
ATOM 913 O O . ASN A 1 117 ? 29.902 18.577 -16.462 1.00 94.81 117 ASN A O 1
ATOM 917 N N . PRO A 1 118 ? 30.940 18.426 -18.436 1.00 94.06 118 PRO A N 1
ATOM 918 C CA . PRO A 1 118 ? 32.159 19.089 -17.973 1.00 94.06 118 PRO A CA 1
ATOM 919 C C . PRO A 1 118 ? 31.972 20.574 -17.624 1.00 94.06 118 PRO A C 1
ATOM 921 O O . PRO A 1 118 ? 32.819 21.138 -16.941 1.00 94.06 118 PRO A O 1
ATOM 924 N N . LYS A 1 119 ? 30.901 21.224 -18.102 1.00 95.06 119 LYS A N 1
ATOM 925 C CA . LYS A 1 119 ? 30.622 22.646 -17.841 1.00 95.06 119 LYS A CA 1
ATOM 926 C C . LYS A 1 119 ? 29.689 22.840 -16.653 1.00 95.06 119 LYS A C 1
ATOM 928 O O . LYS A 1 119 ? 29.905 23.733 -15.843 1.00 95.06 119 LYS A O 1
ATOM 933 N N . THR A 1 120 ? 28.625 22.042 -16.580 1.00 94.56 120 THR A N 1
ATOM 934 C CA . THR A 1 120 ? 27.595 22.171 -15.535 1.00 94.56 120 THR A CA 1
ATOM 935 C C . THR A 1 120 ? 27.838 21.238 -14.353 1.00 94.56 120 THR A C 1
ATOM 937 O O . THR A 1 120 ? 27.184 21.387 -13.325 1.00 94.56 120 THR A O 1
ATOM 940 N N . HIS A 1 121 ? 28.755 20.272 -14.490 1.00 93.56 121 HIS A N 1
ATOM 941 C CA . HIS A 1 121 ? 29.027 19.197 -13.531 1.00 93.56 121 HIS A CA 1
ATOM 942 C C . HIS A 1 121 ? 27.810 18.316 -13.188 1.00 93.56 121 HIS A C 1
ATOM 944 O O . HIS A 1 121 ? 27.860 17.543 -12.229 1.00 93.56 121 HIS A O 1
ATOM 950 N N . GLN A 1 122 ? 26.732 18.386 -13.977 1.00 96.69 122 GLN A N 1
ATOM 951 C CA . GLN A 1 122 ? 25.527 17.571 -13.806 1.00 96.69 122 GLN A CA 1
ATOM 952 C C . GLN A 1 122 ? 25.664 16.210 -14.494 1.00 96.69 122 GLN A C 1
ATOM 954 O O . GLN A 1 122 ? 26.369 16.083 -15.491 1.00 96.69 122 GLN A O 1
ATOM 959 N N . ASN A 1 123 ? 24.974 15.192 -13.975 1.00 96.38 123 ASN A N 1
ATOM 960 C CA . ASN A 1 123 ? 24.917 13.876 -14.610 1.00 96.38 123 ASN A CA 1
ATOM 961 C C . ASN A 1 123 ? 23.857 13.851 -15.714 1.00 96.38 123 ASN A C 1
ATOM 963 O O . ASN A 1 123 ? 22.687 14.134 -15.466 1.00 96.38 123 ASN A O 1
ATOM 967 N N . GLU A 1 124 ? 24.258 13.429 -16.904 1.00 96.44 124 GLU A N 1
ATOM 968 C CA . GLU A 1 124 ? 23.404 13.261 -18.074 1.00 96.44 124 GLU A CA 1
ATOM 969 C C . GLU A 1 124 ? 23.260 11.773 -18.385 1.00 96.44 124 GLU A C 1
ATOM 971 O O . GLU A 1 124 ? 24.246 11.034 -18.432 1.00 96.44 124 GLU A O 1
ATOM 976 N N . ILE A 1 125 ? 22.023 11.312 -18.578 1.00 97.50 125 ILE A N 1
ATOM 977 C CA . ILE A 1 125 ? 21.747 9.925 -18.962 1.00 97.50 125 ILE A CA 1
ATOM 978 C C . ILE A 1 125 ? 22.084 9.762 -20.445 1.00 97.50 125 ILE A C 1
ATOM 980 O O . ILE A 1 125 ? 21.444 10.364 -21.301 1.00 97.50 125 ILE A O 1
ATOM 984 N N . VAL A 1 126 ? 23.061 8.907 -20.746 1.00 97.69 126 VAL A N 1
ATOM 985 C CA . VAL A 1 126 ? 23.523 8.646 -22.119 1.00 97.69 126 VAL A CA 1
ATOM 986 C C . VAL A 1 126 ? 23.008 7.326 -22.671 1.00 97.69 126 VAL A C 1
ATOM 988 O O . VAL A 1 126 ? 22.928 7.165 -23.884 1.00 97.69 126 VAL A O 1
ATOM 991 N N . ALA A 1 127 ? 22.640 6.375 -21.811 1.00 98.19 127 ALA A N 1
ATOM 992 C CA . ALA A 1 127 ? 22.042 5.125 -22.260 1.00 98.19 127 ALA A CA 1
ATOM 993 C C . ALA A 1 127 ? 21.110 4.512 -21.215 1.00 98.19 127 ALA A C 1
ATOM 995 O O . ALA A 1 127 ? 21.368 4.592 -20.013 1.00 98.19 127 ALA A O 1
ATOM 996 N N . VAL A 1 128 ? 20.065 3.836 -21.686 1.00 98.50 128 VAL A N 1
ATOM 997 C CA . VAL A 1 128 ? 19.178 2.985 -20.887 1.00 98.50 128 VAL A CA 1
ATOM 998 C C . VAL A 1 128 ? 18.915 1.700 -21.660 1.00 98.50 128 VAL A C 1
ATOM 1000 O O . VAL A 1 128 ? 18.515 1.747 -22.819 1.00 98.50 128 VAL A O 1
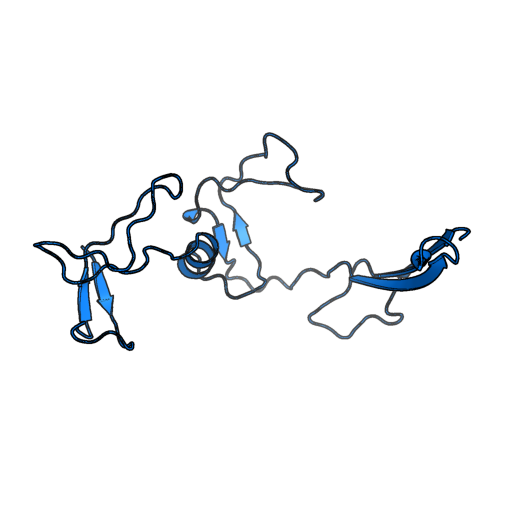ATOM 1003 N N . ALA A 1 129 ? 19.100 0.554 -21.014 1.00 98.62 129 ALA A N 1
ATOM 1004 C CA . ALA A 1 129 ? 18.726 -0.754 -21.539 1.00 98.62 129 ALA A CA 1
ATOM 1005 C C . ALA A 1 129 ? 17.712 -1.412 -20.604 1.00 98.62 129 ALA A C 1
ATOM 1007 O O . ALA A 1 129 ? 17.870 -1.334 -19.387 1.00 98.62 129 ALA A O 1
ATOM 1008 N N . ALA A 1 130 ? 16.696 -2.072 -21.156 1.00 98.62 130 ALA A N 1
ATOM 1009 C CA . ALA A 1 130 ? 15.661 -2.757 -20.391 1.00 98.62 130 ALA A CA 1
ATOM 1010 C C . ALA A 1 130 ? 15.363 -4.151 -20.958 1.00 98.62 130 ALA A C 1
ATOM 1012 O O . ALA A 1 130 ? 15.320 -4.340 -22.172 1.00 98.62 130 ALA A O 1
ATOM 1013 N N . LEU A 1 131 ? 15.123 -5.109 -20.064 1.00 98.69 131 LEU A N 1
ATOM 1014 C CA . LEU A 1 131 ? 14.662 -6.471 -20.324 1.00 98.69 131 LEU A CA 1
ATOM 1015 C C . LEU A 1 131 ? 13.263 -6.628 -19.721 1.00 98.69 131 LEU A C 1
ATOM 1017 O O . LEU A 1 131 ? 13.032 -6.204 -18.590 1.00 98.69 131 LEU A O 1
ATOM 1021 N N . ILE A 1 132 ? 12.331 -7.232 -20.455 1.00 98.69 132 ILE A N 1
ATOM 1022 C CA . ILE A 1 132 ? 10.916 -7.319 -20.077 1.00 98.69 132 ILE A CA 1
ATOM 1023 C C . ILE A 1 132 ? 10.422 -8.761 -20.215 1.00 98.69 132 ILE A C 1
ATOM 1025 O O . ILE A 1 132 ? 10.661 -9.422 -21.231 1.00 98.69 132 ILE A O 1
ATOM 1029 N N . HIS A 1 133 ? 9.667 -9.222 -19.219 1.00 98.50 133 HIS A N 1
ATOM 1030 C CA . HIS A 1 133 ? 8.910 -10.469 -19.251 1.00 98.50 133 HIS A CA 1
ATOM 1031 C C . HIS A 1 133 ? 7.431 -10.188 -18.967 1.00 98.50 133 HIS A C 1
ATOM 1033 O O . HIS A 1 133 ? 7.085 -9.715 -17.889 1.00 98.50 133 HIS A O 1
ATOM 1039 N N . GLN A 1 134 ? 6.540 -10.498 -19.914 1.00 98.00 134 GLN A N 1
ATOM 1040 C CA . GLN A 1 134 ? 5.129 -10.086 -19.834 1.00 98.00 134 GLN A CA 1
ATOM 1041 C C . GLN A 1 134 ? 4.260 -10.987 -18.943 1.00 98.00 134 GLN A C 1
ATOM 1043 O O . GLN A 1 134 ? 3.156 -10.607 -18.563 1.00 98.00 134 GLN A O 1
ATOM 1048 N N . LYS A 1 135 ? 4.717 -12.212 -18.653 1.00 97.56 135 LYS A N 1
ATOM 1049 C CA . LYS A 1 135 ? 3.964 -13.206 -17.868 1.00 97.56 135 LYS A CA 1
ATOM 1050 C C . LYS A 1 135 ? 4.848 -13.930 -16.851 1.00 97.56 135 LYS A C 1
ATOM 1052 O O . LYS A 1 135 ? 5.072 -15.128 -16.972 1.00 97.56 135 LYS A O 1
ATOM 1057 N N . PHE A 1 136 ? 5.419 -13.198 -15.904 1.00 97.94 136 PHE A N 1
ATOM 1058 C CA . PHE A 1 136 ? 6.304 -13.751 -14.880 1.00 97.94 136 PHE A CA 1
ATOM 1059 C C . PHE A 1 136 ? 5.484 -14.325 -13.703 1.00 97.94 136 PHE A C 1
ATOM 1061 O O . PHE A 1 136 ? 4.800 -13.556 -13.022 1.00 97.94 136 PHE A O 1
ATOM 1068 N N . PRO A 1 137 ? 5.496 -15.649 -13.457 1.00 97.06 137 PRO A N 1
ATOM 1069 C CA . PRO A 1 137 ? 4.785 -16.244 -12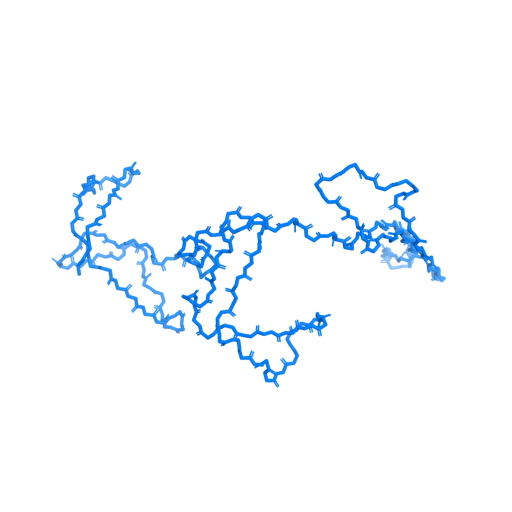.327 1.00 97.06 137 PRO A CA 1
ATOM 1070 C C . PRO A 1 137 ? 5.516 -15.963 -11.007 1.00 97.06 137 PRO A C 1
ATOM 1072 O O . PRO A 1 137 ? 6.741 -16.024 -10.951 1.00 97.06 137 PRO A O 1
ATOM 1075 N N . LEU A 1 138 ? 4.766 -15.678 -9.939 1.00 94.88 138 LEU A N 1
ATOM 1076 C CA . LEU A 1 138 ? 5.323 -15.498 -8.588 1.00 94.88 138 LEU A CA 1
ATOM 1077 C C . LEU A 1 138 ? 5.245 -16.766 -7.727 1.00 94.88 138 LEU A C 1
ATOM 1079 O O . LEU A 1 138 ? 5.936 -16.877 -6.722 1.00 94.88 138 LEU A O 1
ATOM 1083 N N . ASP A 1 139 ? 4.393 -17.710 -8.110 1.00 95.06 139 ASP A N 1
ATOM 1084 C CA . ASP A 1 139 ? 4.079 -18.951 -7.398 1.00 95.06 139 ASP A CA 1
ATOM 1085 C C . ASP A 1 139 ? 4.825 -20.177 -7.957 1.00 95.06 139 ASP A C 1
ATOM 1087 O O . ASP A 1 139 ? 4.621 -21.299 -7.497 1.00 95.06 139 ASP A O 1
ATOM 1091 N N . LYS A 1 140 ? 5.671 -19.984 -8.974 1.00 95.62 140 LYS A N 1
ATOM 1092 C CA . LYS A 1 140 ? 6.393 -21.044 -9.694 1.00 95.62 140 LYS A CA 1
ATOM 1093 C C . LYS A 1 140 ? 7.848 -20.652 -9.921 1.00 95.62 140 LYS A C 1
ATOM 1095 O O . LYS A 1 140 ? 8.250 -19.519 -9.666 1.00 95.62 140 LYS A O 1
ATOM 1100 N N . ALA A 1 141 ? 8.632 -21.599 -10.434 1.00 96.75 141 ALA A N 1
ATOM 1101 C CA . ALA A 1 141 ? 10.002 -21.331 -10.843 1.00 96.75 141 ALA A CA 1
ATOM 1102 C C . ALA A 1 141 ? 10.062 -20.194 -11.890 1.00 96.75 141 ALA A C 1
ATOM 1104 O O . ALA A 1 141 ? 9.188 -20.127 -12.765 1.00 96.75 141 ALA A O 1
ATOM 1105 N N . PRO A 1 142 ? 11.093 -19.330 -11.834 1.00 96.31 142 PRO A N 1
ATOM 1106 C CA . PRO A 1 142 ? 11.307 -18.296 -12.836 1.00 96.31 142 PRO A CA 1
ATOM 1107 C C . PRO A 1 142 ? 11.385 -18.873 -14.260 1.00 96.31 142 PRO A C 1
ATOM 1109 O O . PRO A 1 142 ? 11.985 -19.936 -14.454 1.00 96.31 142 PRO A O 1
ATOM 1112 N N . PRO A 1 143 ? 10.836 -18.174 -15.269 1.00 97.12 143 PRO A N 1
ATOM 1113 C CA . PRO A 1 143 ? 10.974 -18.560 -16.669 1.00 97.12 143 PRO A CA 1
ATOM 1114 C C . PRO A 1 143 ? 12.440 -18.633 -17.111 1.00 97.12 143 PRO A C 1
ATOM 1116 O O . PRO A 1 143 ? 13.281 -17.857 -16.651 1.00 97.12 143 PRO A O 1
ATOM 1119 N N . GLN A 1 144 ? 12.736 -19.537 -18.047 1.00 96.69 144 GLN A N 1
ATOM 1120 C CA . GLN A 1 144 ? 14.032 -19.616 -18.720 1.00 96.69 144 GLN A CA 1
ATOM 1121 C C . GLN A 1 144 ? 13.827 -19.552 -20.243 1.00 96.69 144 GLN A C 1
ATOM 1123 O O . GLN A 1 144 ? 13.194 -20.456 -20.792 1.00 96.69 144 GLN A O 1
ATOM 1128 N N . PRO A 1 145 ? 14.330 -18.512 -20.938 1.00 96.00 145 PRO A N 1
ATOM 1129 C CA . PRO A 1 145 ? 15.048 -17.344 -20.406 1.00 96.00 145 PRO A CA 1
ATOM 1130 C C . PRO A 1 145 ? 14.151 -16.421 -19.546 1.00 96.00 145 PRO A C 1
ATOM 1132 O O . PRO A 1 145 ? 12.929 -16.444 -19.694 1.00 96.00 145 PRO A O 1
ATOM 1135 N N . PRO A 1 146 ? 14.729 -15.575 -18.667 1.00 96.12 146 PRO A N 1
ATOM 1136 C CA . PRO A 1 146 ? 13.957 -14.748 -17.732 1.00 96.12 146 PRO A CA 1
ATOM 1137 C C . PRO A 1 146 ? 13.304 -13.512 -18.373 1.00 96.12 146 PRO A C 1
ATOM 1139 O O . PRO A 1 146 ? 12.591 -12.780 -17.692 1.00 96.12 146 PRO A O 1
ATOM 1142 N N . PHE A 1 147 ? 13.527 -13.260 -19.666 1.00 97.56 147 PHE A N 1
ATOM 1143 C CA . PHE A 1 147 ? 12.941 -12.148 -20.417 1.00 97.56 147 PHE A CA 1
ATOM 1144 C C . PHE A 1 147 ? 12.558 -12.580 -21.836 1.00 97.56 147 PHE A C 1
ATOM 1146 O O . PHE A 1 147 ? 13.063 -13.571 -22.357 1.00 97.56 147 PHE A O 1
ATOM 1153 N N . GLN A 1 148 ? 11.657 -11.817 -22.454 1.00 98.06 148 GLN A N 1
ATOM 1154 C CA . GLN A 1 148 ? 11.103 -12.085 -23.787 1.00 98.06 148 GLN A CA 1
ATOM 1155 C C . GLN A 1 148 ? 11.433 -10.959 -24.765 1.00 98.06 148 GLN A C 1
ATOM 1157 O O . GLN A 1 148 ? 11.820 -11.202 -25.903 1.00 98.06 148 GLN A O 1
ATOM 1162 N N . THR A 1 149 ? 11.294 -9.714 -24.312 1.00 98.25 149 THR A N 1
ATOM 1163 C CA . THR A 1 149 ? 11.530 -8.515 -25.121 1.00 98.25 149 THR A CA 1
ATOM 1164 C C . THR A 1 149 ? 12.532 -7.617 -24.423 1.00 98.25 149 THR A C 1
ATOM 1166 O O . THR A 1 149 ? 12.604 -7.601 -23.197 1.00 98.25 149 THR A O 1
ATOM 1169 N N . HIS A 1 150 ? 13.297 -6.851 -25.187 1.00 98.25 150 HIS A N 1
ATOM 1170 C CA . HIS A 1 150 ? 14.253 -5.895 -24.652 1.00 98.25 150 HIS A CA 1
ATOM 1171 C C . HIS A 1 150 ? 14.338 -4.678 -25.565 1.00 98.25 150 HIS A C 1
ATOM 1173 O O . HIS A 1 150 ? 13.982 -4.753 -26.740 1.00 98.25 150 HIS A O 1
ATOM 1179 N N . PHE A 1 151 ? 14.810 -3.562 -25.025 1.00 98.56 151 PHE A N 1
ATOM 1180 C CA . PHE A 1 151 ? 15.134 -2.381 -25.813 1.00 98.56 151 PHE A CA 1
ATOM 1181 C C . PHE A 1 151 ? 16.338 -1.658 -25.212 1.00 98.56 151 PHE A C 1
ATOM 1183 O O . PHE A 1 151 ? 16.634 -1.791 -24.023 1.00 98.56 151 PHE A O 1
ATOM 1190 N N . CYS A 1 152 ? 17.034 -0.892 -26.046 1.00 98.31 152 CYS A N 1
ATOM 1191 C CA . CYS A 1 152 ? 18.130 -0.027 -25.638 1.00 98.31 152 CYS A CA 1
ATOM 1192 C C . CYS A 1 152 ? 17.955 1.335 -26.307 1.00 98.31 152 CYS A C 1
ATOM 1194 O O . CYS A 1 152 ? 17.660 1.406 -27.499 1.00 98.31 152 CYS A O 1
ATOM 1196 N N . VAL A 1 153 ? 18.123 2.403 -25.535 1.00 98.31 153 VAL A N 1
ATOM 1197 C CA . VAL A 1 153 ? 18.069 3.789 -25.998 1.00 98.31 153 VAL A CA 1
ATOM 1198 C C . VAL A 1 153 ? 19.392 4.445 -25.648 1.00 98.31 153 VAL A C 1
ATOM 1200 O O . VAL A 1 153 ? 19.853 4.331 -24.513 1.00 98.31 153 VAL A O 1
ATOM 1203 N N . VAL A 1 154 ? 19.995 5.128 -26.618 1.00 97.81 154 VAL A N 1
ATOM 1204 C CA . VAL 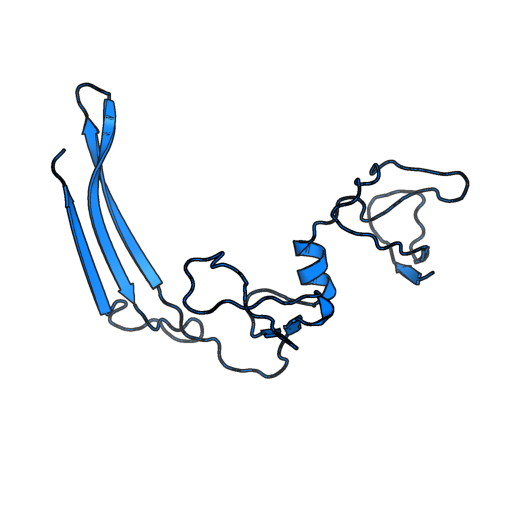A 1 154 ? 21.270 5.836 -26.466 1.00 97.81 154 VAL A CA 1
ATOM 1205 C C . VAL A 1 154 ? 21.085 7.279 -26.923 1.00 97.81 154 VAL A C 1
ATOM 1207 O O . VAL A 1 154 ? 20.449 7.528 -27.946 1.00 97.81 154 VAL A O 1
ATOM 1210 N N . SER A 1 155 ? 21.641 8.218 -26.163 1.00 95.75 155 SER A N 1
ATOM 1211 C CA . SER A 1 155 ? 21.699 9.642 -26.488 1.00 95.75 155 SER A CA 1
ATOM 1212 C C . SER A 1 155 ? 23.148 10.103 -26.568 1.00 95.75 155 SER A C 1
ATOM 1214 O O . SER A 1 155 ? 24.046 9.514 -25.963 1.00 95.75 155 SER A O 1
ATOM 1216 N N . LYS A 1 156 ? 23.365 11.196 -27.299 1.00 90.56 156 LYS A N 1
ATOM 1217 C CA . LYS A 1 156 ? 24.601 11.963 -27.182 1.00 90.56 156 LYS A CA 1
ATOM 1218 C C . LYS A 1 156 ? 24.649 12.677 -25.817 1.00 90.56 156 LYS A C 1
ATOM 1220 O O . LYS A 1 156 ? 23.578 13.066 -25.333 1.00 90.56 156 LYS A O 1
ATOM 1225 N N . PRO A 1 157 ? 25.841 12.817 -25.221 1.00 79.62 157 PRO A N 1
ATOM 1226 C CA . PRO A 1 157 ? 26.078 13.754 -24.130 1.00 79.62 157 PRO A CA 1
ATOM 1227 C C . PRO A 1 157 ? 26.029 15.210 -24.616 1.00 79.62 157 PRO A C 1
ATOM 1229 O O . PRO A 1 157 ? 26.084 15.436 -25.851 1.00 79.62 157 PRO A O 1
#

Radius of gyration: 25.1 Å; chains: 1; bounding box: 54×44×60 Å

Organism: NCBI:txid2861861

pLDDT: mean 96.11, std 3.44, range [73.62, 98.69]

Foldseek 3Di:
DDKDADDDDDPPDDRIDDDDDDDDDPPDDQDDQCDDDPVGRGDPDSPPDPVNCLCVVQVPDPDADKQAAPWDADPDDPDPDPGDTDRPDSVRIHGDPDCDFDFFAKDKDKDWDWDADPPVRDTDTFKMKMFIDHGAHPVDDQDVVNGDDMDMDGDDD

Secondary structure (DSSP, 8-state):
-EEEE--SS-TT--SEEEE------TTSPPPPTT--BTTBS----TT--HHHHHHHHHT--SS--EEESSPBPPSS--SSSS---B-SSGGGEEE--S-PPPPPEEEEEEEEEEEE-TTT--EEEEEEEEEEEEEE-SSSPPPSSS-SEEEEEE---